Protein AF-A0A088FET7-F1 (afdb_monomer)

InterPro domains:
  IPR000504 RNA recognition motif domain [PF00076] (2-33)
  IPR000504 RNA recognition motif domain [PS50102] (1-40)
  IPR012677 Nucleotide-binding alpha-beta plait domain superfamily [G3DSA:3.30.70.330] (1-62)
  IPR035979 RNA-binding domain superfamily [SSF54928] (2-58)

Nearest PDB structures (foldseek):
  8hk1-assembly1_D  TM=6.166E-01  e=3.100E-01  Homo sapiens
  7evo-assembly1_D  TM=5.913E-01  e=4.195E-01  Homo sapiens
  8w2o-assembly1_F  TM=5.637E-01  e=2.775E+00  Saccharomyces cerevisiae S288C

Solvent-accessible surface area (backbone atoms only — not comparable to full-atom values): 5221 Å² total; per-residue (Å²): 134,84,90,85,76,86,86,83,88,63,96,47,69,66,59,47,51,49,48,35,69,68,45,38,60,41,73,53,97,89,38,64,38,86,55,75,86,89,74,55,72,66,58,54,50,52,53,51,53,50,52,58,63,68,50,65,74,73,78,79,63,84,70,82,63,74,74,82,80,82,67,80,79,83,77,129

Radius of gyration: 27.58 Å; Cα contacts (8 Å, |Δi|>4): 26; chains: 1; bounding box: 80×31×57 Å

Structure (mmCIF, N/CA/C/O backbone):
data_AF-A0A088FET7-F1
#
_entry.id   AF-A0A088FET7-F1
#
loop_
_atom_site.group_PDB
_atom_site.id
_atom_site.type_symbol
_atom_site.label_atom_id
_atom_site.label_alt_id
_atom_site.label_comp_id
_atom_site.label_asym_id
_atom_site.label_entity_id
_atom_site.label_seq_id
_atom_site.pdbx_PDB_ins_code
_atom_site.Cartn_x
_atom_site.Cartn_y
_atom_site.Cartn_z
_atom_site.occupancy
_atom_site.B_iso_or_equiv
_atom_site.auth_seq_id
_atom_site.auth_comp_id
_atom_site.auth_asym_id
_atom_site.auth_atom_id
_atom_site.pdbx_PDB_model_num
ATOM 1 N N . VAL A 1 1 ? -9.718 -20.493 3.792 1.00 67.56 1 VAL A N 1
ATOM 2 C CA . VAL A 1 1 ? -9.516 -19.323 4.684 1.00 67.56 1 VAL A CA 1
ATOM 3 C C . VAL A 1 1 ? -8.627 -18.317 3.963 1.00 67.56 1 VAL A C 1
ATOM 5 O O . VAL A 1 1 ? -7.580 -18.722 3.471 1.00 67.56 1 VAL A O 1
ATOM 8 N N . SER A 1 2 ? -9.057 -17.058 3.816 1.00 83.94 2 SER A N 1
ATOM 9 C CA . SER A 1 2 ? -8.232 -16.000 3.202 1.00 83.94 2 SER A CA 1
ATOM 10 C C . SER A 1 2 ? -7.065 -15.624 4.121 1.00 83.94 2 SER A C 1
ATOM 12 O O . SER A 1 2 ? -7.224 -15.623 5.340 1.00 83.94 2 SER A O 1
ATOM 14 N N . LYS A 1 3 ? -5.904 -15.285 3.546 1.00 83.50 3 LYS A N 1
ATOM 15 C CA . LYS A 1 3 ? -4.718 -14.833 4.301 1.00 83.50 3 LYS A CA 1
ATOM 16 C C . LYS A 1 3 ? -4.804 -13.366 4.750 1.00 83.50 3 LYS A C 1
ATOM 18 O O . LYS A 1 3 ? -3.916 -12.910 5.459 1.00 83.50 3 LYS A O 1
ATOM 23 N N . GLY A 1 4 ? -5.851 -12.638 4.351 1.00 88.44 4 GLY A N 1
ATOM 24 C CA . GLY A 1 4 ? -6.084 -11.256 4.783 1.00 88.44 4 GLY A CA 1
ATOM 25 C C . GLY A 1 4 ? -5.151 -10.214 4.156 1.00 88.44 4 GLY A C 1
ATOM 26 O O . GLY A 1 4 ? -5.006 -9.134 4.714 1.00 88.44 4 GLY A O 1
ATOM 27 N N . SER A 1 5 ? -4.517 -10.519 3.020 1.00 88.62 5 SER A N 1
ATOM 28 C CA . SER A 1 5 ? -3.636 -9.600 2.291 1.00 88.62 5 SER A CA 1
ATOM 29 C C . SER A 1 5 ? -3.882 -9.651 0.781 1.00 88.62 5 SER A C 1
ATOM 31 O O . SER A 1 5 ? -4.379 -10.650 0.256 1.00 88.62 5 SER A O 1
ATOM 33 N N . GLY A 1 6 ? -3.537 -8.567 0.085 1.00 91.31 6 GLY A N 1
ATOM 34 C CA . GLY A 1 6 ? -3.689 -8.424 -1.362 1.00 91.31 6 GLY A CA 1
ATOM 35 C C . GLY A 1 6 ? -2.808 -7.302 -1.909 1.00 91.31 6 GLY A C 1
ATOM 36 O O . GLY A 1 6 ? -2.191 -6.564 -1.143 1.00 91.31 6 GLY A O 1
ATOM 37 N N . PHE A 1 7 ? -2.749 -7.189 -3.234 1.00 92.12 7 PHE A N 1
ATOM 38 C CA . PHE A 1 7 ? -2.011 -6.140 -3.934 1.00 92.12 7 PHE A CA 1
ATOM 39 C C . PHE A 1 7 ? -2.967 -5.354 -4.822 1.00 92.12 7 PHE A C 1
ATOM 41 O O . PHE A 1 7 ? -3.877 -5.928 -5.417 1.00 92.12 7 PHE A O 1
ATOM 48 N N . VAL A 1 8 ? -2.733 -4.050 -4.918 1.00 92.44 8 VAL A N 1
ATOM 49 C CA . VAL A 1 8 ? -3.461 -3.143 -5.805 1.00 92.44 8 VAL A CA 1
ATOM 50 C C . VAL A 1 8 ? -2.431 -2.463 -6.697 1.00 92.44 8 VAL A C 1
ATOM 52 O O . VAL A 1 8 ? -1.393 -2.016 -6.208 1.00 92.44 8 VAL A O 1
ATOM 55 N N . ALA A 1 9 ? -2.699 -2.425 -7.999 1.00 93.19 9 ALA A N 1
ATOM 56 C CA . ALA A 1 9 ? -1.879 -1.715 -8.970 1.00 93.19 9 ALA A CA 1
ATOM 57 C C . ALA A 1 9 ? -2.607 -0.435 -9.386 1.00 93.19 9 ALA A C 1
ATOM 59 O O . ALA A 1 9 ? -3.751 -0.495 -9.829 1.00 93.19 9 ALA A O 1
ATOM 60 N N . PHE A 1 10 ? -1.935 0.702 -9.231 1.00 93.56 10 PHE A N 1
ATOM 61 C CA . PHE A 1 10 ? -2.393 1.991 -9.739 1.00 93.56 10 PHE A CA 1
ATOM 62 C C . PHE A 1 10 ? -1.733 2.283 -11.085 1.00 93.56 10 PHE A C 1
ATOM 64 O O . PHE A 1 10 ? -0.671 1.734 -11.393 1.00 93.56 10 PHE A O 1
ATOM 71 N N . SER A 1 11 ? -2.360 3.145 -11.881 1.00 94.38 11 SER A N 1
ATOM 72 C CA . SER A 1 11 ? -1.823 3.569 -13.175 1.00 94.38 11 SER A CA 1
ATOM 73 C C . SER A 1 11 ? -0.623 4.496 -13.012 1.00 94.38 11 SER A C 1
ATOM 75 O O . SER A 1 11 ? 0.325 4.413 -13.793 1.00 94.38 11 SER A O 1
ATOM 77 N N . THR A 1 12 ? -0.640 5.345 -11.984 1.00 94.56 12 THR A N 1
ATOM 78 C CA . THR A 1 12 ? 0.429 6.308 -11.700 1.00 94.56 12 THR A CA 1
ATOM 79 C C . THR A 1 12 ? 1.011 6.131 -10.296 1.00 94.56 12 THR A C 1
ATOM 81 O O . THR A 1 12 ? 0.405 5.529 -9.401 1.00 94.56 12 THR A O 1
ATOM 84 N N . ARG A 1 13 ? 2.228 6.648 -10.087 1.00 90.94 13 ARG A N 1
ATOM 85 C CA . ARG A 1 13 ? 2.903 6.579 -8.781 1.00 90.94 13 ARG A CA 1
ATOM 86 C C . ARG A 1 13 ? 2.257 7.531 -7.776 1.00 90.94 13 ARG A C 1
ATOM 88 O O . ARG A 1 13 ? 2.218 7.238 -6.582 1.00 90.94 13 ARG A O 1
ATOM 95 N N . GLU A 1 14 ? 1.763 8.653 -8.268 1.00 94.62 14 GLU A N 1
ATOM 96 C CA . GLU A 1 14 ? 1.128 9.725 -7.516 1.00 94.62 14 GLU A CA 1
ATOM 97 C C . GLU A 1 14 ? -0.165 9.216 -6.868 1.00 94.62 14 GLU A C 1
ATOM 99 O O . GLU A 1 14 ? -0.347 9.376 -5.661 1.00 94.62 14 GLU A O 1
ATOM 104 N N . GLU A 1 15 ? -0.997 8.497 -7.631 1.00 94.81 15 GLU A N 1
ATOM 105 C CA . GLU A 1 15 ? -2.194 7.814 -7.120 1.00 94.81 15 GLU A CA 1
ATOM 106 C C . GLU A 1 15 ? -1.846 6.784 -6.041 1.00 94.81 15 GLU A C 1
ATOM 108 O O . GLU A 1 15 ? -2.484 6.745 -4.988 1.00 94.81 15 GLU A O 1
ATOM 113 N N . ALA A 1 16 ? -0.798 5.983 -6.262 1.00 93.31 16 ALA A N 1
ATOM 114 C CA . ALA A 1 16 ? -0.348 5.005 -5.275 1.00 93.31 16 ALA A CA 1
ATOM 115 C C . ALA A 1 16 ? 0.125 5.673 -3.972 1.00 93.31 16 ALA A C 1
ATOM 117 O O . ALA A 1 16 ? -0.155 5.171 -2.882 1.00 93.31 16 ALA A O 1
ATOM 118 N N . SER A 1 17 ? 0.821 6.811 -4.074 1.00 94.94 17 SER A N 1
ATOM 119 C CA . SER A 1 17 ? 1.254 7.590 -2.912 1.00 94.94 17 SER A CA 1
ATOM 120 C C . SER A 1 17 ? 0.062 8.173 -2.156 1.00 94.94 17 SER A C 1
ATOM 122 O O . SER A 1 17 ? 0.009 8.062 -0.932 1.00 94.94 17 SER A O 1
ATOM 124 N N . HIS A 1 18 ? -0.911 8.740 -2.874 1.00 96.19 18 HIS A N 1
ATOM 125 C CA . HIS A 1 18 ? -2.149 9.247 -2.284 1.00 96.19 18 HIS A CA 1
ATOM 126 C C . HIS A 1 18 ? -2.910 8.146 -1.543 1.00 96.19 18 HIS A C 1
ATOM 128 O O . HIS A 1 18 ? -3.270 8.321 -0.380 1.00 96.19 18 HIS A O 1
ATOM 134 N N . ALA A 1 19 ? -3.087 6.984 -2.175 1.00 95.50 19 ALA A N 1
ATOM 135 C CA . ALA A 1 19 ? -3.768 5.849 -1.567 1.00 95.50 19 ALA A CA 1
ATOM 136 C C . ALA A 1 19 ? -3.044 5.339 -0.312 1.00 95.50 19 ALA A C 1
ATOM 138 O O . ALA A 1 19 ? -3.699 4.998 0.671 1.00 95.50 19 ALA A O 1
ATOM 139 N N . LEU A 1 20 ? -1.707 5.312 -0.310 1.00 94.81 20 LEU A N 1
ATOM 140 C CA . LEU A 1 20 ? -0.929 4.935 0.870 1.00 94.81 20 LEU A CA 1
ATOM 141 C C . LEU A 1 20 ? -1.180 5.906 2.025 1.00 94.81 20 LEU A C 1
ATOM 143 O O . LEU A 1 20 ? -1.497 5.462 3.126 1.00 94.81 20 LEU A O 1
ATOM 147 N N . THR A 1 21 ? -1.072 7.212 1.778 1.00 95.19 21 THR A N 1
ATOM 148 C CA . THR A 1 21 ? -1.280 8.234 2.813 1.00 95.19 21 THR A CA 1
ATOM 149 C C . THR A 1 21 ? -2.710 8.222 3.343 1.00 95.19 21 THR A C 1
ATOM 151 O O . THR A 1 21 ? -2.916 8.360 4.545 1.00 95.19 21 THR A O 1
ATOM 154 N N . GLU A 1 22 ? -3.697 8.044 2.469 1.00 95.62 22 GLU A N 1
ATOM 155 C CA . GLU A 1 22 ? -5.100 8.142 2.857 1.00 95.62 22 GLU A CA 1
ATOM 156 C C . GLU A 1 22 ? -5.637 6.857 3.501 1.00 95.62 22 GLU A C 1
ATOM 158 O O . GLU A 1 22 ? -6.475 6.920 4.396 1.00 95.62 22 GLU A O 1
ATOM 163 N N . MET A 1 23 ? -5.199 5.680 3.046 1.00 95.44 23 MET A N 1
ATOM 164 C CA . MET A 1 23 ? -5.778 4.401 3.478 1.00 95.44 23 MET A CA 1
ATOM 165 C C . MET A 1 23 ? -5.004 3.725 4.603 1.00 95.44 23 MET A C 1
ATOM 167 O O . MET A 1 23 ? -5.588 2.918 5.333 1.00 95.44 23 MET A O 1
ATOM 171 N N . ASN A 1 24 ? -3.714 4.021 4.767 1.00 95.44 24 ASN A N 1
ATO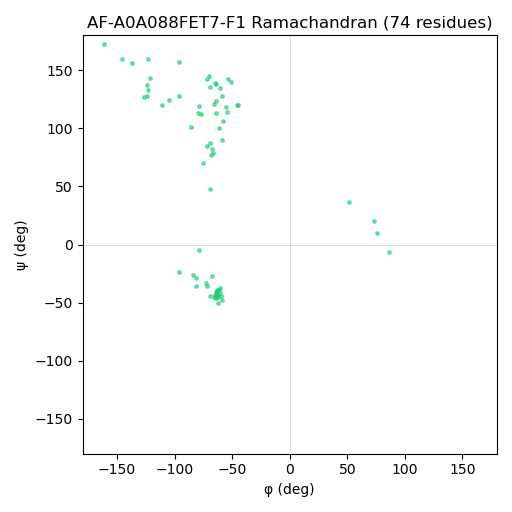M 172 C CA . ASN A 1 24 ? -2.933 3.424 5.840 1.00 95.44 24 ASN A CA 1
ATOM 173 C C . ASN A 1 24 ? -3.481 3.862 7.209 1.00 95.44 24 ASN A C 1
ATOM 175 O O . ASN A 1 24 ? -3.586 5.048 7.505 1.00 95.44 24 ASN A O 1
ATOM 179 N N . GLY A 1 25 ? -3.843 2.894 8.048 1.00 93.88 25 GLY A N 1
ATOM 180 C CA . GLY A 1 25 ? -4.423 3.121 9.371 1.00 93.88 25 GLY A CA 1
ATOM 181 C C . GLY A 1 25 ? -5.945 3.302 9.403 1.00 93.88 25 GLY A C 1
ATOM 182 O O . GLY A 1 25 ? -6.510 3.325 10.497 1.00 93.88 25 GLY A O 1
ATOM 183 N N . LYS A 1 26 ? -6.645 3.375 8.257 1.00 95.44 26 LYS A N 1
ATOM 184 C CA . LYS A 1 26 ? -8.119 3.457 8.253 1.00 95.44 26 LYS A CA 1
ATOM 185 C C . LYS A 1 26 ? -8.741 2.186 8.836 1.00 95.44 26 LYS A C 1
ATOM 187 O O . LYS A 1 26 ? -8.325 1.075 8.519 1.00 95.44 26 LYS A O 1
ATOM 192 N N . MET A 1 27 ? -9.773 2.346 9.661 1.00 95.06 27 MET A N 1
ATOM 193 C CA . MET A 1 27 ? -10.512 1.229 10.252 1.00 95.06 27 MET A CA 1
ATOM 194 C C . MET A 1 27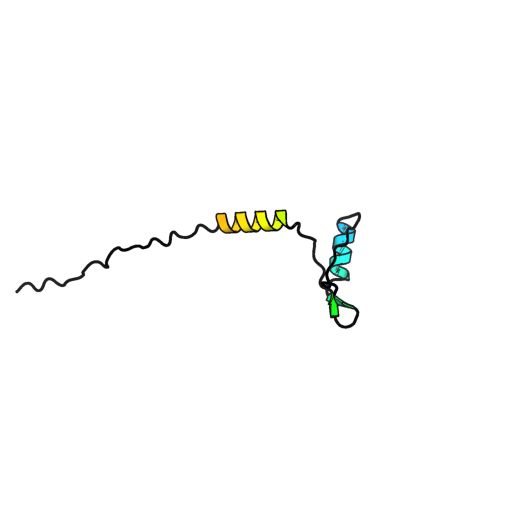 ? -11.494 0.633 9.239 1.00 95.06 27 MET A C 1
ATOM 196 O O . MET A 1 27 ? -12.426 1.310 8.809 1.00 95.06 27 MET A O 1
ATOM 200 N N . ILE A 1 28 ? -11.330 -0.645 8.897 1.00 91.00 28 ILE A N 1
ATOM 201 C CA . ILE A 1 28 ? -12.273 -1.402 8.065 1.00 91.00 28 ILE A CA 1
ATOM 202 C C . ILE A 1 28 ? -12.661 -2.682 8.796 1.00 91.00 28 ILE A C 1
ATOM 204 O O . ILE A 1 28 ? -11.804 -3.458 9.213 1.00 91.00 28 ILE A O 1
ATOM 208 N N . SER A 1 29 ? -13.966 -2.923 8.950 1.00 90.06 29 SER A N 1
ATOM 209 C CA . SER A 1 29 ? -14.492 -4.105 9.658 1.00 90.06 29 SER A CA 1
ATOM 210 C C . SER A 1 29 ? -13.883 -4.294 11.061 1.00 90.06 29 SER A C 1
ATOM 212 O O . SER A 1 29 ? -13.595 -5.412 11.482 1.00 90.06 29 SER A O 1
ATOM 214 N N . GLY A 1 30 ? -13.629 -3.185 11.765 1.00 93.06 30 GLY A N 1
ATOM 215 C CA . GLY A 1 30 ? -13.050 -3.187 13.112 1.00 93.06 30 GLY A CA 1
ATOM 216 C C . GLY A 1 30 ? -11.544 -3.467 13.183 1.00 93.06 30 GLY A C 1
ATOM 217 O O . GLY A 1 30 ? -11.030 -3.670 14.281 1.00 93.06 30 GLY A O 1
ATOM 218 N N . LYS A 1 31 ? -10.823 -3.487 12.052 1.00 91.19 31 LYS A N 1
ATOM 219 C CA . LYS A 1 31 ? -9.359 -3.640 12.012 1.00 91.19 31 LYS A CA 1
ATOM 220 C C . LYS A 1 31 ? -8.711 -2.471 11.259 1.00 91.19 31 LYS A C 1
ATOM 222 O O . LYS A 1 31 ? -9.224 -2.095 10.203 1.00 91.19 31 LYS A O 1
ATOM 227 N N . PRO A 1 32 ? -7.597 -1.902 11.749 1.00 94.00 32 PRO A N 1
ATOM 228 C CA . PRO A 1 32 ? -6.865 -0.887 11.005 1.00 94.00 32 PRO A CA 1
ATOM 229 C C . PRO A 1 32 ? -6.199 -1.521 9.782 1.00 94.00 32 PRO A C 1
ATOM 231 O O . PRO A 1 32 ? -5.598 -2.595 9.869 1.00 94.00 32 PRO A O 1
ATOM 234 N N . LEU A 1 33 ? -6.302 -0.858 8.636 1.00 94.12 33 LEU A N 1
ATOM 235 C CA . LEU A 1 33 ? -5.588 -1.253 7.434 1.00 94.12 33 LEU A CA 1
ATOM 236 C C . LEU A 1 33 ? -4.100 -0.949 7.562 1.00 94.12 33 LEU A C 1
ATOM 238 O O . LEU A 1 33 ? -3.708 0.106 8.051 1.00 94.12 33 LEU A O 1
ATOM 242 N N . TYR A 1 34 ? -3.280 -1.848 7.030 1.00 93.75 34 TYR A N 1
ATOM 243 C CA . TYR A 1 34 ? -1.871 -1.589 6.777 1.00 93.75 34 TYR A CA 1
ATOM 244 C C . TYR A 1 34 ? -1.647 -1.535 5.270 1.00 93.75 34 TYR A C 1
ATOM 246 O O . TYR A 1 34 ? -1.921 -2.510 4.566 1.00 93.75 34 TYR A O 1
ATOM 254 N N . VAL A 1 35 ? -1.167 -0.394 4.781 1.00 93.88 35 VAL A N 1
ATOM 255 C CA . VAL A 1 35 ? -0.900 -0.170 3.357 1.00 93.88 35 VAL A CA 1
ATOM 256 C C . VAL A 1 35 ? 0.552 0.253 3.198 1.00 93.88 35 VAL A C 1
ATOM 258 O O . VAL A 1 35 ? 1.020 1.177 3.857 1.00 93.88 35 VAL A O 1
ATOM 261 N N . ALA A 1 36 ? 1.272 -0.433 2.317 1.00 92.75 36 ALA A N 1
ATOM 262 C CA . ALA A 1 36 ? 2.667 -0.155 2.009 1.00 92.75 36 ALA A CA 1
ATOM 263 C C . ALA A 1 36 ? 2.941 -0.434 0.530 1.00 92.75 36 ALA A C 1
ATOM 265 O O . ALA A 1 36 ? 2.212 -1.191 -0.117 1.00 92.75 36 ALA A O 1
ATOM 266 N N . PHE A 1 37 ? 4.017 0.149 -0.000 1.00 91.56 37 PHE A N 1
ATOM 267 C CA . PHE A 1 37 ? 4.460 -0.157 -1.356 1.00 91.56 37 PHE A CA 1
ATOM 268 C C . PHE A 1 37 ? 4.805 -1.641 -1.493 1.00 91.56 37 PHE A C 1
ATOM 270 O O . PHE A 1 37 ? 5.492 -2.226 -0.650 1.00 91.56 37 PHE A O 1
ATOM 277 N N . ALA A 1 38 ? 4.330 -2.246 -2.580 1.00 88.38 38 ALA A N 1
ATOM 278 C CA . ALA A 1 38 ? 4.611 -3.636 -2.880 1.00 88.38 38 ALA A CA 1
ATOM 279 C C . ALA A 1 38 ? 6.108 -3.814 -3.162 1.00 88.38 38 ALA A C 1
ATOM 281 O O . ALA A 1 38 ? 6.652 -3.217 -4.086 1.00 88.38 38 ALA A O 1
ATOM 282 N N . GLN A 1 39 ? 6.767 -4.663 -2.378 1.00 81.94 39 GLN A N 1
ATOM 283 C CA . GLN A 1 39 ? 8.134 -5.096 -2.649 1.00 81.94 39 GLN A CA 1
ATOM 284 C C . GLN A 1 39 ? 8.095 -6.428 -3.388 1.00 81.94 39 GLN A C 1
ATOM 286 O O . GLN A 1 39 ? 7.464 -7.383 -2.917 1.00 81.94 39 GLN A O 1
ATOM 291 N N . ARG A 1 40 ? 8.788 -6.523 -4.528 1.00 80.25 40 ARG A N 1
ATOM 292 C CA . ARG A 1 40 ? 8.954 -7.812 -5.206 1.00 80.25 40 ARG A CA 1
ATOM 293 C C . ARG A 1 40 ? 9.783 -8.743 -4.327 1.00 80.25 40 ARG A C 1
ATOM 295 O O . ARG A 1 40 ? 10.764 -8.340 -3.698 1.00 80.25 40 ARG A O 1
ATOM 302 N N . LYS A 1 41 ? 9.383 -10.013 -4.281 1.00 75.88 41 LYS A N 1
ATOM 303 C CA . LYS A 1 41 ? 10.022 -11.025 -3.431 1.00 75.88 41 LYS A CA 1
ATOM 304 C C . LYS A 1 41 ? 11.495 -11.211 -3.798 1.00 75.88 41 LYS A C 1
ATOM 306 O O . LYS A 1 41 ? 12.318 -11.409 -2.906 1.00 75.88 41 LYS A O 1
ATOM 311 N N . GLU A 1 42 ? 11.822 -11.145 -5.085 1.00 71.81 42 GLU A N 1
ATOM 312 C CA . GLU A 1 42 ? 13.185 -11.298 -5.598 1.00 71.81 42 GLU A CA 1
ATOM 313 C C . GLU A 1 42 ? 14.068 -10.110 -5.203 1.00 71.81 42 GLU A C 1
ATOM 315 O O . GLU A 1 42 ? 15.175 -10.309 -4.712 1.00 71.81 42 GLU A O 1
ATOM 320 N N . GLU A 1 43 ? 13.553 -8.886 -5.326 1.00 74.62 43 GLU A N 1
ATOM 321 C CA . GLU A 1 43 ? 14.265 -7.656 -4.960 1.00 74.62 43 GLU A CA 1
ATOM 322 C C . GLU A 1 43 ? 14.576 -7.622 -3.460 1.00 74.62 43 GLU A C 1
ATOM 324 O O . GLU A 1 43 ? 15.715 -7.382 -3.056 1.00 74.62 43 GLU A O 1
ATOM 329 N N . ARG A 1 44 ? 13.599 -7.998 -2.624 1.00 73.88 44 ARG A N 1
ATOM 330 C CA . ARG A 1 44 ? 13.806 -8.124 -1.177 1.00 73.88 44 ARG A 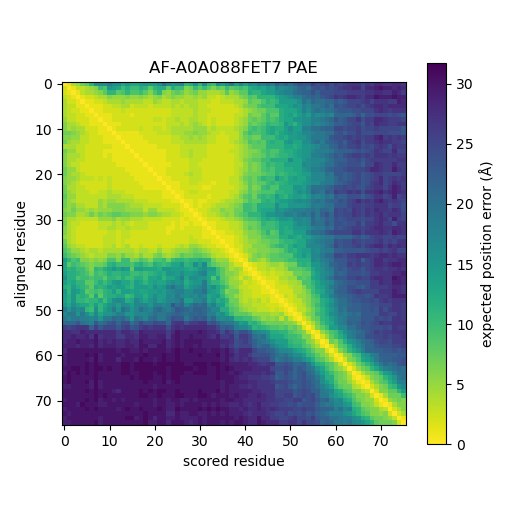CA 1
ATOM 331 C C . ARG A 1 44 ? 14.875 -9.165 -0.838 1.00 73.88 44 ARG A C 1
ATOM 333 O O . ARG A 1 44 ? 15.690 -8.927 0.050 1.00 73.88 44 ARG A O 1
ATOM 340 N N . LYS A 1 45 ? 14.888 -10.313 -1.525 1.00 75.19 45 LYS A N 1
ATOM 341 C CA . LYS A 1 45 ? 15.920 -11.345 -1.330 1.00 75.19 45 LYS A CA 1
ATOM 342 C C . LYS A 1 45 ? 17.305 -10.845 -1.734 1.00 75.19 45 LYS A C 1
ATOM 344 O O . LYS A 1 45 ? 18.245 -11.071 -0.983 1.00 75.19 45 LYS A O 1
ATOM 349 N N . ALA A 1 46 ? 17.418 -1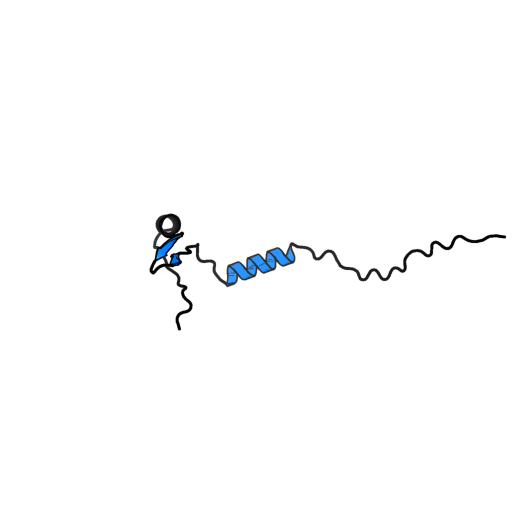0.155 -2.868 1.00 76.50 46 ALA A N 1
ATOM 350 C CA . ALA A 1 46 ? 18.682 -9.603 -3.344 1.00 76.50 46 ALA A CA 1
ATOM 351 C C . ALA A 1 46 ? 19.232 -8.535 -2.386 1.00 76.50 46 ALA A C 1
ATOM 353 O O . ALA A 1 46 ? 20.404 -8.596 -2.024 1.00 76.50 46 ALA A O 1
ATOM 354 N N . MET A 1 47 ? 18.387 -7.615 -1.901 1.00 75.31 47 MET A N 1
ATOM 355 C CA . MET A 1 47 ? 18.793 -6.612 -0.908 1.00 75.31 47 MET A CA 1
ATOM 356 C C . MET A 1 47 ? 19.243 -7.254 0.407 1.00 75.31 47 MET A C 1
ATOM 358 O O . MET A 1 47 ? 2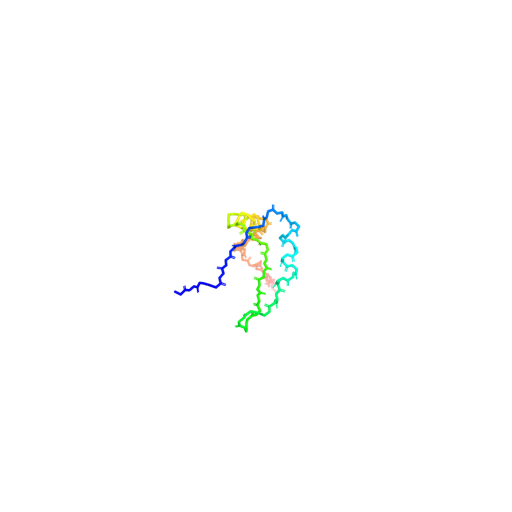0.292 -6.892 0.931 1.00 75.31 47 MET A O 1
ATOM 362 N N . LEU A 1 48 ? 18.491 -8.234 0.922 1.00 76.12 48 LEU A N 1
ATOM 363 C CA . LEU A 1 48 ? 18.874 -8.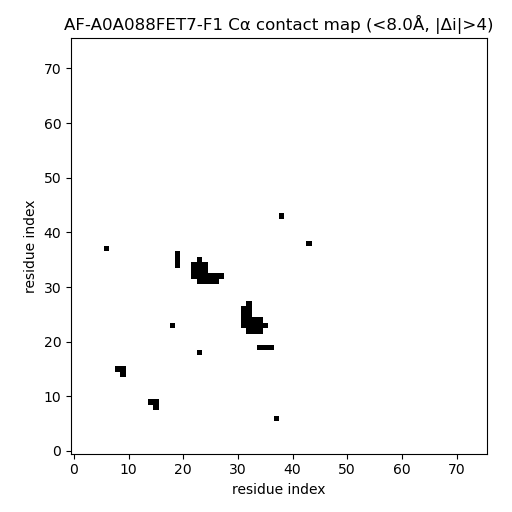954 2.140 1.00 76.12 48 LEU A CA 1
ATOM 364 C C . LEU A 1 48 ? 20.188 -9.719 1.946 1.00 76.12 48 LEU A C 1
ATOM 366 O O . LEU A 1 48 ? 21.058 -9.656 2.806 1.00 76.12 48 LEU A O 1
ATOM 370 N N . GLN A 1 49 ? 20.369 -10.398 0.812 1.00 78.69 49 GLN A N 1
ATOM 371 C CA . GLN A 1 49 ? 21.603 -11.120 0.501 1.00 78.69 49 GLN A CA 1
ATOM 372 C C . GLN A 1 49 ? 22.802 -10.171 0.365 1.00 78.69 49 GLN A C 1
ATOM 374 O O . GLN A 1 49 ? 23.880 -10.471 0.880 1.00 78.69 49 GLN A O 1
ATOM 379 N N . ALA A 1 50 ? 22.619 -9.016 -0.277 1.00 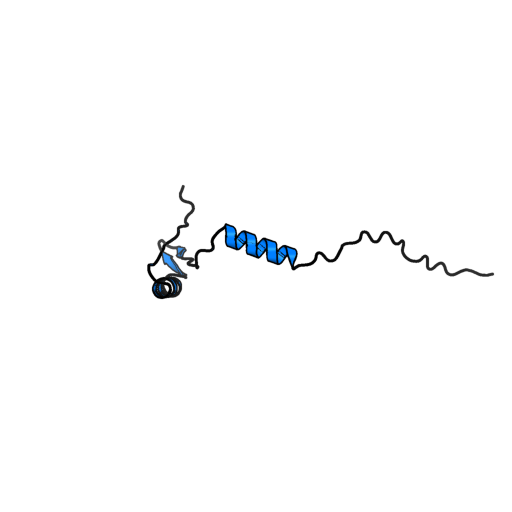78.31 50 ALA A N 1
ATOM 380 C CA . ALA A 1 50 ? 23.645 -7.985 -0.386 1.00 78.31 50 ALA A CA 1
ATOM 381 C C . ALA A 1 50 ? 23.999 -7.401 0.990 1.00 78.31 50 ALA A C 1
ATOM 383 O O . ALA A 1 50 ? 25.176 -7.289 1.319 1.00 78.31 50 ALA A O 1
ATOM 384 N N . GLN A 1 51 ? 23.002 -7.119 1.833 1.00 75.12 51 GLN A N 1
ATOM 385 C CA . GLN A 1 51 ? 23.214 -6.627 3.195 1.00 75.12 51 GLN A CA 1
ATOM 386 C C . GLN A 1 51 ? 23.952 -7.652 4.071 1.00 75.12 51 GLN A C 1
ATOM 388 O O . GLN A 1 51 ? 24.888 -7.286 4.779 1.00 75.12 51 GLN A O 1
ATOM 393 N N . PHE A 1 52 ? 23.594 -8.937 3.982 1.00 68.88 52 PHE A N 1
ATOM 394 C CA . PHE A 1 52 ? 24.296 -10.022 4.679 1.00 68.88 52 PHE A CA 1
ATOM 395 C C . PHE A 1 52 ? 25.718 -10.254 4.158 1.00 68.88 52 PHE A C 1
ATOM 397 O O . PHE A 1 52 ? 26.568 -10.712 4.910 1.00 68.88 52 PHE A O 1
ATOM 404 N N . SER A 1 53 ? 25.989 -9.925 2.894 1.00 67.88 53 SER A N 1
ATOM 405 C CA . SER A 1 53 ? 27.333 -10.031 2.310 1.00 67.88 53 SER A CA 1
ATOM 406 C C . SER A 1 53 ? 28.217 -8.826 2.664 1.00 67.88 53 SER A C 1
ATOM 408 O O . SER A 1 53 ? 29.436 -8.953 2.745 1.00 67.88 53 SER A O 1
ATOM 410 N N . GLN A 1 54 ? 27.611 -7.652 2.878 1.00 62.78 54 GLN A N 1
ATOM 411 C CA . GLN A 1 54 ? 28.300 -6.418 3.278 1.00 62.78 54 GLN A CA 1
ATOM 412 C C . GLN A 1 54 ? 28.530 -6.318 4.789 1.00 62.78 54 GLN A C 1
ATOM 414 O O . GLN A 1 54 ? 29.500 -5.692 5.222 1.00 62.78 54 GLN A O 1
ATOM 419 N N . MET A 1 55 ? 27.700 -6.979 5.599 1.00 56.41 55 MET A N 1
ATOM 420 C CA . MET A 1 55 ? 28.084 -7.348 6.956 1.00 56.41 55 MET A CA 1
ATOM 421 C C . MET A 1 55 ? 29.159 -8.423 6.840 1.00 56.41 55 MET A C 1
ATOM 423 O O . MET A 1 55 ? 28.848 -9.610 6.819 1.00 56.41 55 MET A O 1
ATOM 427 N N . ARG A 1 56 ? 30.433 -8.014 6.723 1.00 57.69 56 ARG A N 1
ATOM 428 C CA . ARG A 1 56 ? 31.551 -8.946 6.902 1.00 57.69 56 ARG A CA 1
ATOM 429 C C . ARG A 1 56 ? 31.237 -9.742 8.170 1.00 57.69 56 ARG A C 1
ATOM 431 O O . ARG A 1 56 ? 31.120 -9.103 9.220 1.00 57.69 56 ARG A O 1
ATOM 438 N N . PRO A 1 57 ? 31.105 -11.082 8.136 1.00 54.66 57 PRO A N 1
ATOM 439 C CA . PRO A 1 57 ? 31.328 -11.819 9.357 1.00 54.66 57 PRO A CA 1
ATOM 440 C C . PRO A 1 57 ? 32.722 -11.376 9.790 1.00 54.66 57 PRO A C 1
ATOM 442 O O . PRO A 1 57 ? 33.701 -11.586 9.070 1.00 54.66 57 PRO A O 1
ATOM 445 N N . VAL A 1 58 ? 32.811 -10.666 10.919 1.00 53.44 58 VAL A N 1
ATOM 446 C CA . VAL A 1 58 ? 34.050 -10.696 11.688 1.00 53.44 58 VAL A CA 1
ATOM 447 C C . VAL A 1 58 ? 34.417 -12.172 11.714 1.00 53.44 58 VAL A C 1
ATOM 449 O O . VAL A 1 58 ? 33.560 -12.975 12.099 1.00 53.44 58 VAL A O 1
ATOM 452 N N . PRO A 1 59 ? 35.583 -12.568 11.182 1.00 54.62 59 PRO A N 1
ATOM 453 C CA . PRO A 1 59 ? 35.973 -13.954 11.261 1.00 54.62 59 PRO A CA 1
ATOM 454 C C . PRO A 1 59 ? 35.987 -14.265 12.753 1.00 54.62 59 PRO A C 1
ATOM 456 O O . PRO A 1 59 ? 36.847 -13.782 13.486 1.00 54.62 59 PRO A O 1
ATOM 459 N N . MET A 1 60 ? 34.984 -15.016 13.213 1.00 52.75 60 MET A N 1
ATOM 460 C CA . MET A 1 60 ? 35.058 -15.757 14.457 1.00 52.75 60 MET A CA 1
ATOM 461 C C . MET A 1 60 ? 36.122 -16.803 14.166 1.00 52.75 60 MET A C 1
ATOM 463 O O . MET A 1 60 ? 35.831 -17.925 13.756 1.00 52.75 60 MET A O 1
ATOM 467 N N . THR A 1 61 ? 37.382 -16.382 14.233 1.00 54.84 61 THR A N 1
ATOM 468 C CA . THR A 1 61 ? 38.487 -17.310 14.286 1.00 54.84 61 THR A CA 1
ATOM 469 C C . THR A 1 61 ? 38.218 -18.138 15.540 1.00 54.84 61 THR A C 1
ATOM 471 O O . THR A 1 61 ? 38.002 -17.567 16.614 1.00 54.84 61 THR A O 1
ATOM 474 N N . PRO A 1 62 ? 38.206 -19.479 15.477 1.00 50.91 62 PRO A N 1
ATOM 475 C CA . PRO A 1 62 ? 38.534 -20.233 16.664 1.00 50.91 62 PRO A CA 1
ATOM 476 C C . PRO A 1 62 ? 40.016 -19.938 16.890 1.00 50.91 62 PRO A C 1
ATOM 478 O O . PRO A 1 62 ? 40.890 -20.668 16.430 1.00 50.91 62 PRO A O 1
ATOM 481 N N . SER A 1 63 ? 40.316 -18.801 17.518 1.00 51.12 63 SER A N 1
ATOM 482 C CA . SER A 1 63 ? 41.638 -18.534 18.055 1.00 51.12 63 SER A CA 1
ATOM 483 C C . SER A 1 63 ? 41.824 -19.498 19.220 1.00 51.12 63 SER A C 1
ATOM 485 O O . SER A 1 63 ? 41.726 -19.120 20.382 1.00 51.12 63 SER A O 1
ATOM 487 N N . MET A 1 64 ? 42.114 -20.761 18.899 1.00 57.44 64 MET A N 1
ATOM 488 C CA . MET A 1 64 ? 42.836 -21.684 19.769 1.00 57.44 64 MET A CA 1
ATOM 489 C C . MET A 1 64 ? 44.300 -21.231 19.884 1.00 57.44 64 MET A C 1
ATOM 491 O O . MET A 1 64 ? 45.225 -22.020 19.723 1.00 57.44 64 MET A O 1
ATOM 495 N N . ALA A 1 65 ? 44.523 -19.946 20.151 1.00 58.38 65 ALA A N 1
ATOM 496 C CA . ALA A 1 65 ? 45.737 -19.541 20.820 1.00 58.38 65 ALA A CA 1
ATOM 497 C C . ALA A 1 65 ? 45.478 -19.836 22.302 1.00 58.38 65 ALA A C 1
ATOM 499 O O . ALA A 1 65 ? 44.574 -19.220 22.877 1.00 58.38 65 ALA A O 1
ATOM 500 N N . PRO A 1 66 ? 46.183 -20.794 22.929 1.00 63.66 66 PRO A N 1
ATOM 501 C CA . PRO A 1 66 ? 46.167 -20.859 24.379 1.00 63.66 66 PRO A CA 1
ATOM 502 C C . PRO A 1 66 ? 46.575 -19.477 24.916 1.00 63.66 66 PRO A C 1
ATOM 504 O O . PRO A 1 66 ? 47.424 -18.818 24.301 1.00 63.66 66 PRO A O 1
ATOM 507 N N . PRO A 1 67 ? 45.964 -18.999 26.016 1.00 62.12 67 PRO A N 1
ATOM 508 C CA . PRO A 1 67 ? 46.415 -17.767 26.650 1.00 62.12 67 PRO A CA 1
ATOM 509 C C . PRO A 1 67 ? 47.927 -17.878 26.886 1.00 62.12 67 PRO A C 1
ATOM 511 O O . PRO A 1 67 ? 48.389 -18.969 27.238 1.00 62.12 67 PRO A O 1
ATOM 514 N N . PRO A 1 68 ? 48.716 -16.807 26.675 1.00 56.91 68 PRO A N 1
ATOM 515 C CA . PRO A 1 68 ? 50.127 -16.854 27.008 1.00 56.91 68 PRO A CA 1
ATOM 516 C C . PRO A 1 68 ? 50.232 -17.249 28.478 1.00 56.91 68 PRO A C 1
ATOM 518 O O . PRO A 1 68 ? 49.693 -16.572 29.356 1.00 56.91 68 PRO A O 1
ATOM 521 N N . SER A 1 69 ? 50.865 -18.394 28.719 1.00 56.62 69 SER A N 1
ATOM 522 C CA . SER A 1 69 ? 51.188 -18.901 30.041 1.00 56.62 69 SER A CA 1
ATOM 523 C C . SER A 1 69 ? 52.065 -17.868 30.729 1.00 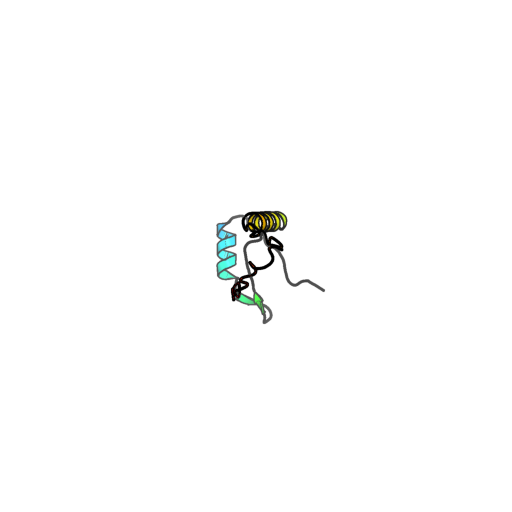56.62 69 SER A C 1
ATOM 525 O O . SER A 1 69 ? 53.288 -17.892 30.607 1.00 56.62 69 SER A O 1
ATOM 527 N N . ASN A 1 70 ? 51.444 -16.935 31.442 1.00 62.81 70 ASN A N 1
ATOM 528 C CA . ASN A 1 70 ? 52.134 -16.042 32.350 1.00 62.81 70 ASN A CA 1
ATOM 529 C C . ASN A 1 70 ? 52.477 -16.866 33.593 1.00 62.81 70 ASN A C 1
ATOM 531 O O . ASN A 1 70 ? 51.851 -16.725 34.639 1.00 62.81 70 ASN A O 1
ATOM 535 N N . VAL A 1 71 ? 53.414 -17.804 33.438 1.00 61.34 71 VAL A N 1
ATOM 536 C CA . VAL A 1 71 ? 54.067 -18.479 34.554 1.00 61.34 71 VAL A CA 1
ATOM 537 C C . VAL A 1 71 ? 55.087 -17.489 35.114 1.00 61.34 71 VAL A C 1
ATOM 539 O O . VAL A 1 71 ? 56.046 -17.149 34.419 1.00 61.34 71 VAL A O 1
ATOM 542 N N . PRO A 1 72 ? 54.915 -16.967 36.340 1.00 53.66 72 PRO A N 1
ATOM 543 C CA . PRO A 1 72 ? 56.009 -16.299 37.016 1.00 53.66 72 PRO A CA 1
ATOM 544 C C . PRO A 1 72 ? 57.075 -17.369 37.236 1.00 53.66 72 PRO A C 1
ATOM 546 O O . PRO A 1 72 ? 56.843 -18.348 37.946 1.00 53.66 72 PRO A O 1
ATOM 549 N N . SER A 1 73 ? 58.212 -17.223 36.561 1.00 62.12 73 SER A N 1
ATOM 550 C CA . SER A 1 73 ? 59.376 -18.067 36.795 1.00 62.12 73 SER A CA 1
ATOM 551 C C . SER A 1 73 ? 59.810 -17.845 38.242 1.00 62.12 73 SER A C 1
ATOM 553 O O . SER A 1 73 ? 60.407 -16.819 38.565 1.00 62.12 73 SER A O 1
ATOM 555 N N . TYR A 1 74 ? 59.437 -18.766 39.132 1.00 54.09 74 TYR A N 1
ATOM 556 C CA . TYR A 1 74 ? 59.930 -18.796 40.502 1.00 54.09 74 TYR A CA 1
ATOM 557 C C . TYR A 1 74 ? 61.391 -19.250 40.438 1.00 54.09 74 TYR A C 1
ATOM 559 O O . TYR A 1 74 ? 61.712 -20.435 40.516 1.00 54.09 74 TYR A O 1
ATOM 567 N N . ALA A 1 75 ? 62.281 -18.293 40.199 1.00 58.12 75 ALA A N 1
ATOM 568 C CA . ALA A 1 75 ? 63.709 -18.488 40.330 1.00 58.12 75 ALA A CA 1
ATOM 569 C C . ALA A 1 75 ? 64.098 -18.235 41.792 1.00 58.12 75 ALA A C 1
ATOM 571 O O . ALA A 1 75 ? 64.220 -17.087 42.200 1.00 58.12 75 ALA A O 1
ATOM 572 N N . ARG A 1 76 ? 64.274 -19.356 42.501 1.00 47.25 76 ARG A N 1
ATOM 573 C CA . ARG A 1 76 ? 65.143 -19.606 43.664 1.00 47.25 76 ARG A CA 1
ATOM 574 C C . ARG A 1 76 ? 65.002 -18.726 44.909 1.00 47.25 76 ARG A C 1
ATOM 576 O O . ARG A 1 76 ? 65.436 -17.559 44.885 1.00 47.25 76 ARG A O 1
#

Organism: NCBI:txid338521

Sequence (76 aa):
VSKGSGFVAFSTREEASHALTEMNGKMISGKPLYVAFAQRKEERKAMLQAQFSQMRPVPMTPSMAPPPSNVPSYAR

Secondary structure (DSSP, 8-state):
---S------SSHHHHHHHHHHHTT-EETTEE----PPPPHHHHHHHHHHHHHHS----------PPP--------

pLDDT: mean 78.06, std 16.08, range [47.25, 96.19]

Foldseek 3Di:
DDPPDDDDDDPDPVVLVVCQVPQQQDADPNDGDHDDDDDDPVNVVVVVVVVVVVPPPPPPPPPPPDDPPPDPPPDD

Mean predict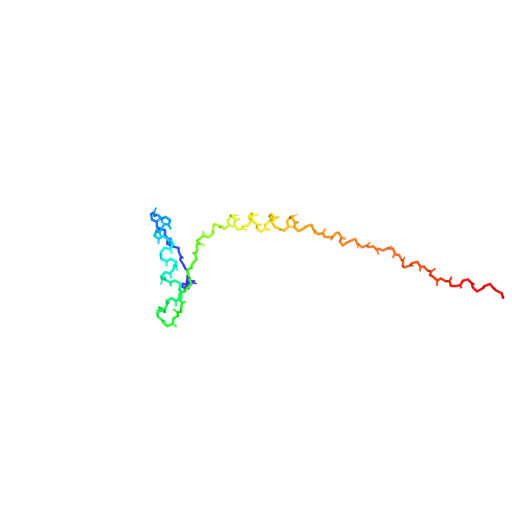ed aligned error: 15.05 Å